Protein AF-A0A1J3GZQ7-F1 (afdb_monomer_lite)

Radius of gyration: 16.02 Å; chains: 1; bounding box: 37×26×41 Å

pLDDT: mean 92.6, std 8.37, range [44.66, 98.25]

InterPro domains:
  IPR023213 Chloramphenicol acetyltransferase-like domain superfamily [G3DSA:3.30.559.10] (1-77)

Sequence (77 aa):
NDLPYHHLSFLDQLAPPIFMPFIFFYPNKTKLSDRERSDHIKSSLSEILNLFYPLAGRIKDSGDVVVCNNVGVCFVE

Secondary structure (DSSP, 8-state):
-PPPEEEPPHHHHHS--------------S---HHHHHHHHHHHHHHHHHHSGGGGSEE-TTSSEEE----------

Structure (mmCIF, N/CA/C/O backbone):
data_AF-A0A1J3GZQ7-F1
#
_entry.id   AF-A0A1J3GZQ7-F1
#
loop_
_atom_site.group_PDB
_atom_site.id
_atom_site.type_symbol
_atom_site.label_atom_id
_atom_site.label_alt_id
_atom_site.label_comp_id
_atom_site.label_asym_id
_atom_site.label_entity_id
_atom_site.label_seq_id
_atom_site.pdbx_PDB_ins_code
_atom_site.Cartn_x
_atom_site.Cartn_y
_atom_site.Cartn_z
_atom_site.occupancy
_atom_site.B_iso_or_equiv
_atom_site.auth_seq_id
_atom_site.auth_comp_id
_atom_site.auth_asym_id
_atom_site.auth_atom_id
_atom_site.pdbx_PDB_model_num
ATOM 1 N N . ASN A 1 1 ? 20.366 11.418 -6.441 1.00 44.66 1 ASN A N 1
ATOM 2 C CA . ASN A 1 1 ? 19.582 10.517 -5.575 1.00 44.66 1 ASN A CA 1
ATOM 3 C C . ASN A 1 1 ? 18.943 9.478 -6.459 1.00 44.66 1 ASN A C 1
ATOM 5 O O . ASN A 1 1 ? 17.912 9.767 -7.053 1.00 44.66 1 ASN A O 1
ATOM 9 N N . ASP A 1 2 ? 19.594 8.330 -6.620 1.00 55.91 2 ASP A N 1
ATOM 10 C CA . ASP A 1 2 ? 18.997 7.216 -7.351 1.00 55.91 2 ASP A CA 1
ATOM 11 C C . ASP A 1 2 ? 17.796 6.711 -6.552 1.00 55.91 2 ASP A C 1
ATOM 13 O O . ASP A 1 2 ? 17.924 6.345 -5.382 1.00 55.91 2 ASP A O 1
ATOM 17 N N . LEU A 1 3 ? 16.610 6.773 -7.155 1.00 63.12 3 LEU A N 1
ATOM 18 C CA . LEU A 1 3 ? 15.430 6.126 -6.597 1.00 63.12 3 LEU A CA 1
ATOM 19 C C . LEU A 1 3 ? 15.667 4.613 -6.656 1.00 63.12 3 LEU A C 1
ATOM 21 O O . LEU A 1 3 ? 16.035 4.117 -7.724 1.00 63.12 3 LEU A O 1
ATOM 25 N N . PRO A 1 4 ? 15.478 3.869 -5.553 1.00 87.44 4 PRO A N 1
ATOM 26 C CA . PRO A 1 4 ? 15.644 2.431 -5.602 1.00 87.44 4 PRO A CA 1
ATOM 27 C C . PRO A 1 4 ? 14.605 1.834 -6.555 1.00 87.44 4 PRO A C 1
ATOM 29 O O . PRO A 1 4 ? 13.434 2.216 -6.559 1.00 87.44 4 PRO A O 1
ATOM 32 N N . TYR A 1 5 ? 15.049 0.901 -7.385 1.00 93.75 5 TYR A N 1
ATOM 33 C CA . TYR A 1 5 ? 14.190 0.138 -8.279 1.00 93.75 5 TYR A CA 1
ATOM 34 C C . TYR A 1 5 ? 13.987 -1.252 -7.687 1.00 93.75 5 TYR A C 1
ATOM 36 O O . TYR A 1 5 ? 14.950 -1.903 -7.280 1.00 93.75 5 TYR A O 1
ATOM 44 N N . HIS A 1 6 ? 12.741 -1.714 -7.643 1.00 94.94 6 HIS A N 1
ATOM 45 C CA . HIS A 1 6 ? 12.426 -3.093 -7.293 1.00 94.94 6 HIS A CA 1
ATOM 46 C C . HIS A 1 6 ? 12.102 -3.867 -8.573 1.00 94.94 6 HIS A C 1
ATOM 48 O O . HIS A 1 6 ? 11.084 -3.611 -9.216 1.00 94.94 6 HIS A O 1
ATOM 54 N N . HIS A 1 7 ? 13.000 -4.773 -8.962 1.00 95.81 7 HIS A N 1
ATOM 55 C CA . HIS A 1 7 ? 12.845 -5.593 -10.161 1.00 95.81 7 HIS A CA 1
ATOM 56 C C . HIS A 1 7 ? 11.844 -6.720 -9.919 1.00 95.81 7 HIS A C 1
ATOM 58 O O . HIS A 1 7 ? 12.000 -7.499 -8.979 1.00 95.81 7 HIS A O 1
ATOM 64 N N . LEU A 1 8 ? 10.848 -6.809 -10.795 1.00 95.44 8 LEU A N 1
ATOM 65 C CA . LEU A 1 8 ? 9.855 -7.870 -10.790 1.00 95.44 8 LEU A CA 1
ATOM 66 C C . LEU A 1 8 ? 10.465 -9.143 -11.375 1.00 95.44 8 LEU A C 1
ATOM 68 O O . LEU A 1 8 ? 11.146 -9.121 -12.406 1.00 95.44 8 LEU A O 1
ATOM 72 N N . SER A 1 9 ? 10.234 -10.264 -10.701 1.00 95.94 9 SER A N 1
ATOM 73 C CA . SER A 1 9 ? 10.736 -11.563 -11.131 1.00 95.94 9 SER A CA 1
ATOM 74 C C . SER A 1 9 ? 10.053 -12.027 -12.419 1.00 95.94 9 SER A C 1
ATOM 76 O O . SER A 1 9 ? 9.047 -11.476 -12.865 1.00 95.94 9 SER A O 1
ATOM 78 N N . PHE A 1 10 ? 10.569 -13.104 -13.009 1.00 95.62 10 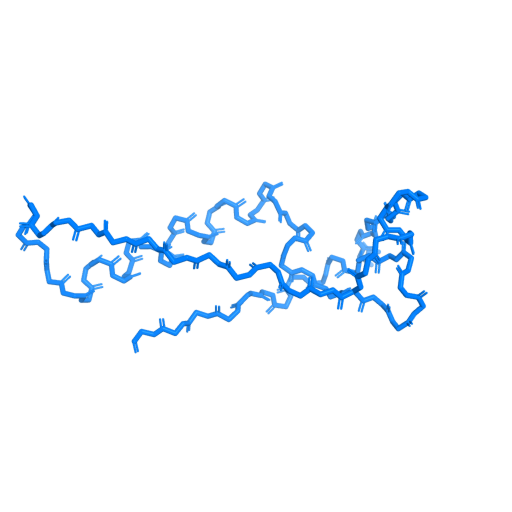PHE A N 1
ATOM 79 C CA . PHE A 1 10 ? 9.929 -13.727 -14.164 1.00 95.62 10 PHE A CA 1
ATOM 80 C C . PHE A 1 10 ? 8.488 -14.183 -13.869 1.00 95.62 10 PHE A C 1
ATOM 82 O O . PHE A 1 10 ? 7.624 -14.064 -14.731 1.00 95.62 10 PHE A O 1
ATOM 89 N N . LEU A 1 11 ? 8.204 -14.657 -12.648 1.00 96.62 11 LEU A N 1
ATOM 90 C CA . LEU A 1 11 ? 6.846 -15.058 -12.264 1.00 96.62 11 LEU A CA 1
ATOM 91 C C . LEU A 1 11 ? 5.903 -13.856 -12.154 1.00 96.62 11 LEU A C 1
ATOM 93 O O . LEU A 1 11 ? 4.752 -13.956 -12.568 1.00 96.62 11 LEU A O 1
ATOM 97 N N . ASP A 1 12 ? 6.400 -12.722 -11.659 1.00 94.44 12 ASP A N 1
ATOM 98 C CA . ASP A 1 12 ? 5.622 -11.484 -11.561 1.00 94.44 12 ASP A CA 1
ATOM 99 C C . ASP A 1 12 ? 5.262 -10.938 -12.951 1.00 94.44 12 ASP A C 1
ATOM 101 O O . ASP A 1 12 ? 4.147 -10.475 -13.163 1.00 94.44 12 ASP A O 1
ATOM 105 N N . GLN A 1 13 ? 6.177 -11.049 -13.919 1.00 93.19 13 GLN A N 1
ATOM 106 C CA . GLN A 1 13 ? 5.952 -10.626 -15.309 1.00 93.19 13 GLN A CA 1
ATOM 107 C C . GLN A 1 13 ? 5.001 -11.558 -1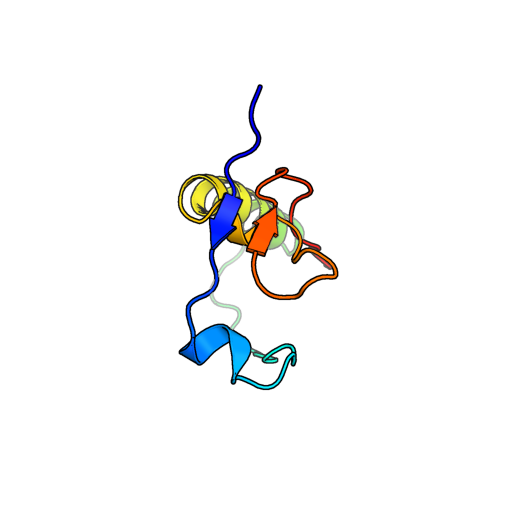6.079 1.00 93.19 13 GLN A C 1
ATOM 109 O O . GLN A 1 13 ? 4.355 -11.129 -17.034 1.00 93.19 13 GLN A O 1
ATOM 114 N N . LEU A 1 14 ? 4.915 -12.835 -15.688 1.00 94.62 14 LEU A N 1
ATOM 115 C CA . LEU A 1 14 ? 3.943 -13.784 -16.240 1.00 94.62 14 LEU A CA 1
ATOM 116 C C . LEU A 1 14 ? 2.550 -13.637 -15.621 1.00 94.62 14 LEU A C 1
ATOM 118 O O . LEU A 1 14 ? 1.561 -14.054 -16.231 1.00 94.62 14 LEU A O 1
ATOM 122 N N . ALA A 1 15 ? 2.461 -13.103 -14.403 1.00 92.69 15 ALA A N 1
ATOM 123 C CA . ALA A 1 15 ? 1.193 -12.928 -13.719 1.00 92.69 15 ALA A CA 1
ATOM 124 C C . ALA A 1 15 ? 0.311 -11.901 -14.456 1.00 92.69 15 ALA A C 1
ATOM 126 O O . ALA A 1 15 ? 0.813 -10.909 -14.989 1.00 92.69 15 ALA A O 1
ATOM 127 N N . PRO A 1 16 ? -1.022 -12.088 -14.482 1.00 91.50 16 PRO A N 1
ATOM 128 C CA . PRO A 1 16 ? -1.918 -11.073 -15.015 1.00 91.50 16 PRO A CA 1
ATOM 129 C C . PRO A 1 16 ? -1.758 -9.752 -14.242 1.00 91.50 16 PRO A C 1
ATOM 131 O O . PRO A 1 16 ? -1.746 -9.785 -13.008 1.00 91.50 16 PRO A O 1
ATOM 134 N N . PRO A 1 17 ? -1.699 -8.589 -14.918 1.00 89.19 17 PRO A N 1
ATOM 135 C CA . PRO A 1 17 ? -1.557 -7.286 -14.270 1.00 89.19 17 PRO A CA 1
ATOM 136 C C . PRO A 1 17 ? -2.897 -6.826 -13.674 1.00 89.19 17 PRO A C 1
ATOM 138 O O . PRO A 1 17 ? -3.511 -5.861 -14.128 1.00 89.19 17 PRO A O 1
ATOM 141 N N . ILE A 1 18 ? -3.390 -7.560 -12.677 1.00 90.50 18 ILE A N 1
ATOM 142 C CA . ILE A 1 18 ? -4.671 -7.319 -12.011 1.00 90.50 18 ILE A CA 1
ATOM 143 C C . ILE A 1 18 ? -4.457 -6.880 -10.564 1.00 90.50 18 ILE A C 1
ATOM 145 O O . ILE A 1 18 ? -3.571 -7.368 -9.864 1.00 90.50 18 ILE A O 1
ATOM 149 N N . PHE A 1 19 ? -5.319 -5.988 -10.083 1.00 90.25 19 PHE A N 1
ATOM 150 C CA . PHE A 1 19 ? -5.424 -5.723 -8.653 1.00 90.25 19 PHE A CA 1
ATOM 151 C C . PHE A 1 19 ? -6.147 -6.892 -7.982 1.00 90.25 19 PHE A C 1
ATOM 153 O O . PHE A 1 19 ? -7.211 -7.296 -8.448 1.00 90.25 19 PHE A O 1
ATOM 160 N N . MET A 1 20 ? -5.593 -7.423 -6.889 1.00 92.88 20 MET A N 1
ATOM 161 C CA . MET A 1 20 ? -6.261 -8.438 -6.070 1.00 92.88 20 MET A CA 1
ATOM 162 C C . MET A 1 20 ? -7.143 -7.757 -5.010 1.00 92.88 20 MET A C 1
ATOM 164 O O . MET A 1 20 ? -6.600 -7.179 -4.065 1.00 92.88 20 MET A O 1
ATOM 168 N N . PRO A 1 21 ? -8.483 -7.777 -5.145 1.00 94.56 21 PRO A N 1
ATOM 169 C CA . PRO A 1 21 ? -9.362 -7.135 -4.178 1.00 94.56 21 PRO A CA 1
ATOM 170 C C . PRO A 1 21 ? -9.505 -7.994 -2.915 1.00 94.56 21 PRO A C 1
ATOM 172 O O . PRO A 1 21 ? -9.799 -9.186 -2.992 1.00 94.56 21 PRO A O 1
ATOM 175 N N . PHE A 1 22 ? -9.374 -7.368 -1.745 1.00 96.06 22 PHE A N 1
ATOM 176 C CA . PHE A 1 22 ? -9.644 -7.988 -0.447 1.00 96.06 22 PHE A CA 1
ATOM 177 C C . PHE A 1 22 ? -10.615 -7.127 0.362 1.00 96.06 22 PHE A C 1
ATOM 179 O O . PHE A 1 22 ? -10.512 -5.902 0.361 1.00 96.06 22 PHE A O 1
ATOM 186 N N . ILE A 1 23 ? -11.551 -7.770 1.066 1.00 96.94 23 ILE A N 1
ATOM 187 C CA . ILE A 1 23 ? -12.529 -7.112 1.941 1.00 96.94 23 ILE A CA 1
ATOM 188 C C . ILE A 1 23 ? -12.543 -7.849 3.281 1.00 96.94 23 ILE A C 1
ATOM 190 O O . ILE A 1 23 ? -12.705 -9.069 3.319 1.00 96.94 23 ILE A O 1
ATOM 194 N N . PHE A 1 24 ? -12.398 -7.103 4.378 1.00 96.44 24 PHE A N 1
ATOM 195 C CA . PHE A 1 24 ? -12.388 -7.635 5.741 1.00 96.44 24 PHE A CA 1
ATOM 196 C C . PHE A 1 24 ? -13.461 -6.946 6.592 1.00 96.44 24 PHE A C 1
ATOM 198 O O . PHE A 1 24 ? -13.538 -5.719 6.622 1.00 96.44 24 P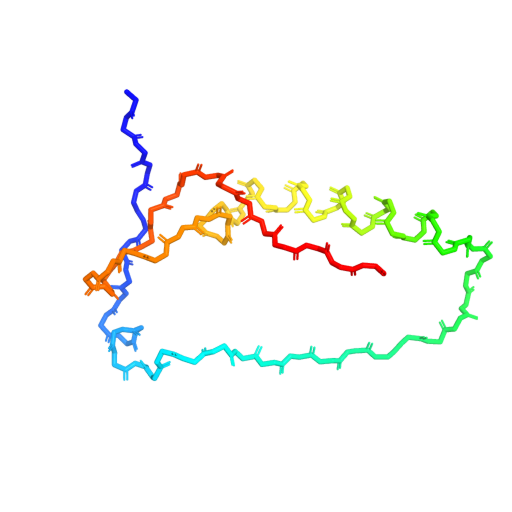HE A O 1
ATOM 205 N N . PHE A 1 25 ? -14.269 -7.732 7.311 1.00 95.62 25 PHE A N 1
ATOM 206 C CA . PHE A 1 25 ? -15.304 -7.231 8.220 1.00 95.62 25 PHE A CA 1
ATOM 207 C C . PHE A 1 25 ? -14.900 -7.474 9.675 1.00 95.62 25 PHE A C 1
ATOM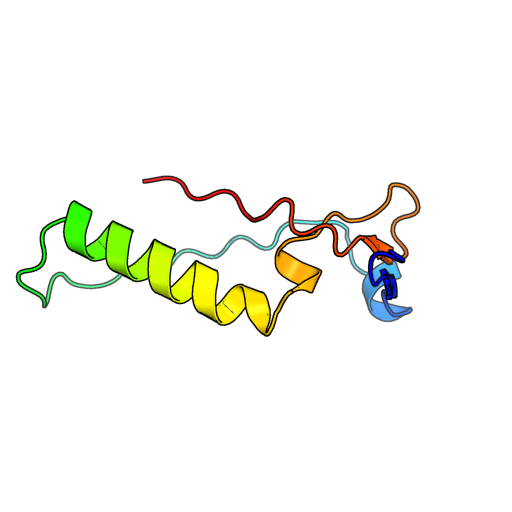 209 O O . PHE A 1 25 ? -14.589 -8.602 10.057 1.00 95.62 25 PHE A O 1
ATOM 216 N N . TYR A 1 26 ? -14.951 -6.424 10.497 1.00 91.94 26 TYR A N 1
ATOM 217 C CA . TYR A 1 26 ? -14.591 -6.485 11.913 1.00 91.94 26 TYR A CA 1
ATOM 218 C C . TYR A 1 26 ? -15.783 -6.091 12.794 1.00 91.94 26 TYR A C 1
ATOM 220 O O . TYR A 1 26 ? -16.444 -5.090 12.513 1.00 91.94 26 TYR A O 1
ATOM 228 N N . PRO A 1 27 ? -16.068 -6.837 13.877 1.00 92.25 27 PRO A N 1
ATOM 229 C CA . PRO A 1 27 ? -17.102 -6.452 14.829 1.00 92.25 27 PRO A CA 1
ATOM 230 C C . PRO A 1 27 ? -16.675 -5.206 15.611 1.00 92.25 27 PRO A C 1
ATOM 232 O O . PRO A 1 27 ? -15.508 -5.068 15.986 1.00 92.25 27 PRO A O 1
ATOM 235 N N . ASN A 1 28 ? -17.633 -4.334 15.925 1.00 88.00 28 ASN A N 1
ATOM 236 C CA . ASN A 1 28 ? -17.371 -3.145 16.728 1.00 88.00 28 ASN A CA 1
ATOM 237 C C . ASN A 1 28 ? -17.154 -3.522 18.206 1.00 88.00 28 ASN A C 1
ATOM 239 O O . ASN A 1 28 ? -18.099 -3.624 18.985 1.00 88.00 28 ASN A O 1
ATOM 243 N N . LYS A 1 29 ? -15.899 -3.811 18.565 1.00 86.56 29 LYS A N 1
ATOM 244 C CA . LYS A 1 29 ? -15.479 -4.218 19.919 1.00 86.56 29 LYS A CA 1
ATOM 245 C C . LYS A 1 29 ? -14.758 -3.112 20.691 1.00 86.56 29 LYS A C 1
ATOM 247 O O . LYS A 1 29 ? -14.462 -3.295 21.869 1.00 86.56 29 LYS A O 1
ATOM 252 N N . THR A 1 30 ? -14.438 -1.997 20.042 1.00 82.31 30 THR A N 1
ATOM 253 C CA . THR A 1 30 ? -13.706 -0.880 20.646 1.00 82.31 30 THR A CA 1
ATOM 254 C C . THR A 1 30 ? -14.639 0.314 20.826 1.00 82.31 30 THR A C 1
ATOM 256 O O . THR A 1 30 ? -15.676 0.410 20.182 1.00 82.31 30 THR A O 1
ATOM 259 N N . LYS A 1 31 ? -14.292 1.236 21.728 1.00 88.19 31 LYS A N 1
ATOM 260 C CA . LYS A 1 31 ? -15.026 2.503 21.899 1.00 88.19 31 LYS A CA 1
ATOM 261 C C . LYS A 1 31 ? -14.438 3.641 21.054 1.00 88.19 31 LYS A C 1
ATOM 263 O O . LYS A 1 31 ? -14.701 4.800 21.347 1.00 88.19 31 LYS A O 1
ATOM 268 N N . LEU A 1 32 ? -13.603 3.310 20.068 1.00 90.19 32 LEU A N 1
ATOM 269 C CA . LEU A 1 32 ? -12.948 4.303 19.224 1.00 90.19 32 LEU A CA 1
ATOM 270 C C . LEU A 1 32 ? -13.970 4.924 18.273 1.00 90.19 32 LEU A C 1
ATOM 272 O O . LEU A 1 32 ? -14.765 4.212 17.656 1.00 90.19 32 LEU A O 1
ATOM 276 N N . SER A 1 33 ? -13.906 6.240 18.129 1.00 93.50 33 SER A N 1
ATOM 277 C CA . SER A 1 33 ? -14.574 6.948 17.042 1.00 93.50 33 SER A CA 1
ATOM 278 C C . SER A 1 33 ? -14.032 6.503 15.678 1.00 93.5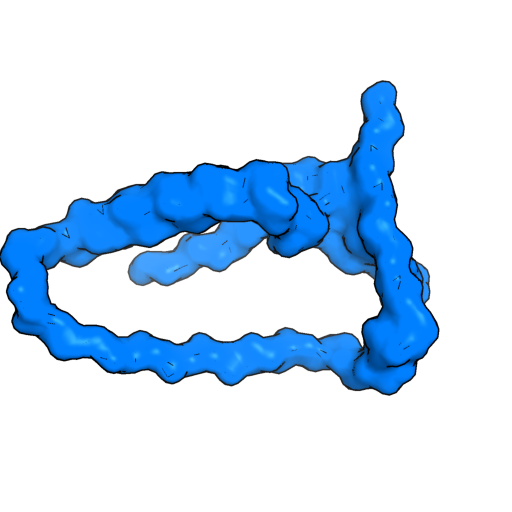0 33 SER A C 1
ATOM 280 O O . SER A 1 33 ? -12.923 5.967 15.569 1.00 93.50 33 SER A O 1
ATOM 282 N N . ASP A 1 34 ? -14.805 6.744 14.616 1.00 91.94 34 ASP A N 1
ATOM 283 C CA . ASP A 1 34 ? -14.372 6.451 13.243 1.00 91.94 34 ASP A CA 1
ATOM 284 C C . ASP A 1 34 ? -13.066 7.179 12.899 1.00 91.94 34 ASP A C 1
ATOM 286 O O . ASP A 1 34 ? -12.144 6.564 12.363 1.00 91.94 34 ASP A O 1
ATOM 290 N N . ARG A 1 35 ? -12.935 8.437 13.344 1.00 94.44 35 ARG A N 1
ATOM 291 C CA . ARG A 1 35 ? -11.717 9.236 13.183 1.00 94.44 35 ARG A CA 1
ATOM 292 C C . ARG A 1 35 ? -10.510 8.604 13.873 1.00 94.44 35 ARG A C 1
ATOM 294 O O . ARG A 1 35 ? -9.470 8.460 13.246 1.00 94.44 35 ARG A O 1
ATOM 301 N N . GLU A 1 36 ? -10.633 8.203 15.140 1.00 95.06 36 GLU A N 1
ATOM 302 C CA . GLU A 1 36 ? -9.519 7.573 15.869 1.00 95.06 36 GLU A CA 1
ATOM 303 C C . GLU A 1 36 ? -9.086 6.256 15.216 1.00 95.06 36 GLU A C 1
ATOM 305 O O . GLU A 1 36 ? -7.892 5.964 15.132 1.00 95.06 36 GLU A O 1
ATOM 310 N N . ARG A 1 37 ? -10.045 5.466 14.716 1.00 93.25 37 ARG A N 1
ATOM 311 C CA . ARG A 1 37 ? -9.748 4.252 13.944 1.00 93.25 37 ARG A CA 1
ATOM 312 C C . ARG A 1 37 ? -9.010 4.578 12.652 1.00 93.25 37 ARG A C 1
ATOM 314 O O . ARG A 1 37 ? -8.004 3.936 12.365 1.00 93.25 37 ARG A O 1
ATOM 321 N N . SER A 1 38 ? -9.494 5.548 11.887 1.00 95.50 38 SER A N 1
ATOM 322 C CA . SER A 1 38 ? -8.872 5.952 10.629 1.00 95.50 38 SER A CA 1
ATOM 323 C C . SER A 1 38 ? -7.463 6.503 10.835 1.00 95.50 38 SER A C 1
ATOM 325 O O . SER A 1 38 ? -6.531 6.064 10.162 1.00 95.50 38 SER A O 1
ATOM 327 N N . ASP A 1 39 ? -7.273 7.382 11.819 1.00 96.62 39 ASP A N 1
ATOM 328 C CA . ASP A 1 39 ? -5.968 7.950 12.165 1.00 96.62 39 ASP A CA 1
ATOM 329 C C . ASP A 1 39 ? -4.982 6.846 12.585 1.00 96.62 39 ASP A C 1
ATOM 331 O O . ASP A 1 39 ? -3.834 6.831 12.133 1.00 96.62 39 ASP A O 1
ATOM 335 N N . HIS A 1 40 ? -5.436 5.858 13.365 1.00 95.88 40 HIS A N 1
ATOM 336 C CA . HIS A 1 40 ? -4.618 4.702 13.735 1.00 95.88 40 HIS A CA 1
ATOM 337 C C . HIS A 1 40 ? -4.201 3.856 12.520 1.00 95.88 40 HIS A C 1
ATOM 339 O O . HIS A 1 40 ? -3.033 3.468 12.404 1.00 95.88 40 HIS A O 1
ATOM 345 N N . ILE A 1 41 ? -5.124 3.588 11.590 1.00 96.44 41 ILE A N 1
ATOM 346 C CA . ILE A 1 41 ? -4.813 2.827 10.371 1.00 96.44 41 ILE A CA 1
ATOM 347 C C . ILE A 1 41 ? -3.853 3.622 9.478 1.00 96.44 41 ILE A C 1
ATOM 349 O O . ILE A 1 41 ? -2.858 3.065 9.027 1.00 96.44 41 ILE A O 1
ATOM 353 N N . LYS A 1 42 ? -4.086 4.922 9.258 1.00 97.69 42 LYS A N 1
ATOM 354 C CA . LYS A 1 42 ? -3.192 5.785 8.464 1.00 97.69 42 LYS A CA 1
ATOM 355 C C . LYS A 1 42 ? -1.780 5.829 9.056 1.00 97.69 42 LYS A C 1
ATOM 357 O O . LYS A 1 42 ? -0.811 5.689 8.313 1.00 97.69 42 LYS A O 1
ATOM 362 N N . SER A 1 43 ? -1.660 5.977 10.379 1.00 98.12 43 SER A N 1
ATOM 363 C CA . SER A 1 43 ? -0.368 6.020 11.078 1.00 98.12 43 SER A CA 1
ATOM 364 C C . SER A 1 43 ? 0.395 4.704 10.935 1.00 98.12 43 SER A C 1
ATOM 366 O O . SER A 1 43 ? 1.524 4.693 10.449 1.00 98.12 43 SER A O 1
ATOM 368 N N . SER A 1 44 ? -0.238 3.581 11.285 1.00 98.25 44 SER A N 1
ATOM 369 C CA . SER A 1 44 ? 0.388 2.255 11.175 1.00 98.25 44 SER A CA 1
ATOM 370 C C . SER A 1 44 ? 0.721 1.877 9.725 1.00 98.25 44 SER A C 1
ATOM 372 O O . SER A 1 44 ? 1.772 1.291 9.465 1.00 98.25 44 SER A O 1
ATOM 374 N N . LEU A 1 45 ? -0.118 2.271 8.761 1.00 98.00 45 LEU A N 1
ATOM 375 C CA . LEU A 1 45 ? 0.151 2.102 7.332 1.00 98.00 45 LEU A CA 1
ATOM 376 C C . LEU A 1 45 ? 1.376 2.913 6.888 1.00 98.00 45 LEU A C 1
ATOM 378 O O . LEU A 1 45 ? 2.229 2.398 6.168 1.00 98.00 45 LEU A O 1
ATOM 382 N N . SER A 1 46 ? 1.500 4.164 7.335 1.00 97.56 46 SER A N 1
ATOM 383 C CA . SER A 1 46 ? 2.677 4.988 7.044 1.00 97.56 46 SER A CA 1
ATOM 384 C C . SER A 1 46 ? 3.954 4.392 7.637 1.00 97.56 46 SER A C 1
ATOM 386 O O . SER A 1 46 ? 5.002 4.445 6.997 1.00 97.56 46 SER A O 1
ATOM 388 N N . GLU A 1 47 ? 3.886 3.825 8.843 1.00 98.00 47 GLU A N 1
ATOM 389 C CA . GLU A 1 47 ? 5.028 3.174 9.490 1.00 98.00 47 GLU A CA 1
ATOM 390 C C . GLU A 1 47 ? 5.479 1.935 8.712 1.00 98.00 47 GLU A C 1
ATOM 392 O O . GLU A 1 47 ? 6.657 1.826 8.360 1.00 98.00 47 GLU A O 1
ATOM 397 N N . ILE A 1 48 ? 4.547 1.030 8.388 1.00 97.62 48 ILE A N 1
ATOM 398 C CA . ILE A 1 48 ? 4.870 -0.240 7.725 1.00 97.62 48 ILE A CA 1
ATOM 399 C C . ILE A 1 48 ? 5.338 -0.037 6.279 1.00 97.62 48 ILE A C 1
ATOM 401 O O . ILE A 1 48 ? 6.197 -0.782 5.807 1.00 97.62 48 ILE A O 1
ATOM 405 N N . LEU A 1 49 ? 4.861 1.002 5.584 1.00 96.81 49 LEU A N 1
ATOM 406 C CA . LEU A 1 49 ? 5.319 1.337 4.232 1.00 96.81 49 LEU A CA 1
ATOM 407 C C . LEU A 1 49 ? 6.794 1.754 4.178 1.00 96.81 49 LEU A C 1
ATOM 409 O O . LEU A 1 49 ? 7.388 1.647 3.114 1.00 96.81 49 LEU A O 1
ATOM 413 N N . ASN A 1 50 ? 7.428 2.140 5.290 1.00 94.00 50 ASN A N 1
ATOM 414 C CA . ASN A 1 50 ? 8.886 2.325 5.302 1.00 94.00 50 ASN A CA 1
ATOM 415 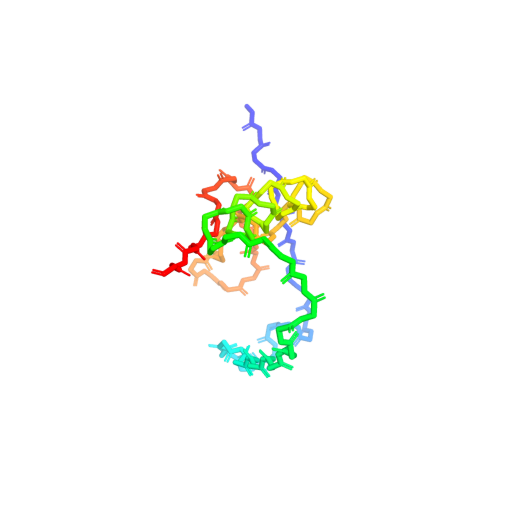C C . ASN A 1 50 ? 9.634 0.995 5.113 1.00 94.00 50 ASN A C 1
ATOM 417 O O . ASN A 1 50 ? 10.687 0.957 4.481 1.00 94.00 50 ASN A O 1
ATOM 421 N N . LEU A 1 51 ? 9.086 -0.104 5.643 1.00 94.88 51 LEU A N 1
ATOM 422 C CA . LEU A 1 51 ? 9.647 -1.450 5.490 1.00 94.88 51 LEU A CA 1
ATOM 423 C C . LEU A 1 51 ? 9.229 -2.083 4.156 1.00 94.88 51 LEU A C 1
ATOM 425 O O . LEU A 1 51 ? 10.029 -2.751 3.508 1.00 94.88 51 LEU A O 1
ATOM 429 N N . PHE A 1 52 ? 7.997 -1.820 3.717 1.00 95.50 52 PHE A N 1
ATOM 430 C CA . PHE A 1 52 ? 7.433 -2.281 2.445 1.00 95.50 52 PHE A CA 1
ATOM 431 C C . PHE A 1 52 ? 7.429 -1.170 1.388 1.00 95.50 52 PHE A C 1
ATOM 433 O O . PHE A 1 52 ? 6.458 -0.988 0.652 1.00 95.50 52 PHE A O 1
ATOM 440 N N . TYR A 1 53 ? 8.533 -0.430 1.297 1.00 94.25 53 TYR A N 1
ATOM 441 C CA . TYR A 1 53 ? 8.653 0.764 0.458 1.00 94.25 53 TYR A CA 1
ATOM 442 C C . TYR A 1 53 ? 8.318 0.572 -1.035 1.00 94.25 53 TYR A C 1
ATOM 444 O O . TYR A 1 53 ? 7.801 1.527 -1.622 1.00 94.25 53 TYR A O 1
ATOM 452 N N . PRO A 1 54 ? 8.488 -0.610 -1.679 1.00 95.88 54 PRO A N 1
ATOM 453 C CA . PRO A 1 54 ? 8.026 -0.782 -3.057 1.00 95.88 54 PRO A CA 1
ATOM 454 C C . PRO A 1 54 ? 6.512 -0.589 -3.214 1.00 95.88 54 PRO A C 1
ATOM 456 O O . PRO A 1 54 ? 6.066 -0.087 -4.242 1.00 95.88 54 PRO A O 1
ATOM 459 N N . LEU A 1 55 ? 5.708 -0.895 -2.187 1.00 95.94 55 LEU A N 1
ATOM 460 C CA . LEU A 1 55 ? 4.249 -0.723 -2.233 1.00 95.94 55 LEU A CA 1
ATOM 461 C C . LEU A 1 55 ? 3.818 0.751 -2.275 1.00 95.94 55 LEU A C 1
ATOM 463 O O . LEU A 1 55 ? 2.712 1.055 -2.715 1.00 95.94 55 LEU A O 1
ATOM 467 N N . ALA A 1 56 ? 4.690 1.674 -1.860 1.00 96.62 56 ALA A N 1
ATOM 468 C CA . ALA A 1 56 ? 4.480 3.115 -1.992 1.00 96.62 56 ALA A CA 1
ATOM 469 C C . ALA A 1 56 ? 4.961 3.675 -3.349 1.00 96.62 56 ALA A C 1
ATOM 471 O O . ALA A 1 56 ? 4.873 4.884 -3.580 1.00 96.62 56 ALA A O 1
ATOM 472 N N . GLY A 1 57 ? 5.494 2.823 -4.232 1.00 95.88 57 GLY A N 1
ATOM 473 C CA . GLY A 1 57 ? 6.028 3.181 -5.544 1.00 95.88 57 GLY A CA 1
ATOM 474 C C . GLY A 1 57 ? 5.008 3.107 -6.682 1.00 95.88 57 GLY A C 1
ATOM 475 O O . GLY A 1 57 ? 3.794 3.039 -6.472 1.00 95.88 57 GLY A O 1
ATOM 476 N N . ARG A 1 58 ? 5.497 3.128 -7.924 1.00 95.75 58 ARG A N 1
ATOM 477 C CA . ARG A 1 58 ? 4.684 2.936 -9.138 1.00 95.75 58 ARG A CA 1
ATOM 478 C C . ARG A 1 58 ? 5.342 1.922 -10.064 1.00 95.75 58 ARG A C 1
ATOM 480 O O . ARG A 1 58 ? 6.549 1.985 -10.275 1.00 95.75 58 ARG A O 1
ATOM 487 N N . ILE A 1 59 ? 4.551 1.005 -10.618 1.00 94.19 59 ILE A N 1
ATOM 488 C CA . ILE A 1 59 ? 5.011 0.108 -11.684 1.00 94.19 59 ILE A CA 1
ATOM 489 C C . ILE A 1 59 ? 5.334 0.974 -12.906 1.00 94.19 59 ILE A C 1
ATOM 491 O O . ILE A 1 59 ? 4.541 1.839 -13.279 1.00 94.19 59 ILE A O 1
ATOM 495 N N . LYS A 1 60 ? 6.521 0.785 -13.483 1.00 93.25 60 LYS A N 1
ATOM 496 C CA . LYS A 1 60 ? 6.934 1.451 -14.720 1.00 93.25 60 LYS A CA 1
ATOM 497 C C . LYS A 1 60 ? 6.129 0.894 -15.894 1.00 93.25 60 LYS A C 1
ATOM 499 O O . LYS A 1 60 ? 5.793 -0.282 -15.887 1.00 93.25 60 LYS A O 1
ATOM 504 N N . ASP A 1 61 ? 5.907 1.693 -16.935 1.00 90.50 61 ASP A N 1
ATOM 505 C CA . ASP A 1 61 ? 5.150 1.276 -18.128 1.00 90.50 61 ASP A CA 1
ATOM 506 C C . ASP A 1 61 ? 5.685 -0.005 -18.797 1.00 90.50 61 ASP A C 1
ATOM 508 O O . ASP A 1 61 ? 4.928 -0.736 -19.428 1.00 90.50 61 ASP A O 1
ATOM 512 N N . SER A 1 62 ? 6.981 -0.306 -18.642 1.00 90.38 62 SER A N 1
ATOM 513 C CA . SER A 1 62 ? 7.597 -1.552 -19.116 1.00 90.38 62 SER A CA 1
ATOM 514 C C . SER A 1 62 ? 7.147 -2.806 -18.354 1.00 90.38 62 SER A C 1
ATOM 516 O O . SER A 1 62 ? 7.362 -3.910 -18.843 1.00 90.38 62 SER A O 1
ATOM 518 N N . GLY A 1 63 ? 6.525 -2.658 -17.182 1.00 90.94 63 GLY A N 1
ATOM 519 C CA . GLY A 1 63 ? 5.948 -3.751 -16.394 1.00 90.94 63 GLY A CA 1
ATOM 520 C C . GLY A 1 63 ? 6.957 -4.646 -15.669 1.00 90.94 63 GLY A C 1
ATOM 521 O O . GLY A 1 63 ? 6.558 -5.617 -15.040 1.00 90.94 63 GLY A O 1
ATOM 522 N N . ASP A 1 64 ? 8.250 -4.336 -15.731 1.00 94.38 64 ASP A N 1
ATOM 523 C CA . ASP A 1 64 ? 9.354 -5.147 -15.198 1.00 94.38 64 ASP A CA 1
ATOM 524 C C . ASP A 1 64 ? 9.930 -4.610 -13.877 1.00 94.38 64 ASP A C 1
ATOM 526 O O . ASP A 1 64 ? 10.726 -5.277 -13.214 1.00 94.38 64 ASP A O 1
ATOM 530 N N . VAL A 1 65 ? 9.553 -3.390 -13.490 1.00 95.88 65 VAL A N 1
ATOM 531 C CA . VAL A 1 65 ? 10.136 -2.675 -12.353 1.00 95.88 65 VAL A CA 1
ATOM 532 C C . VAL A 1 65 ? 9.091 -1.826 -11.639 1.00 95.88 65 VAL A C 1
ATOM 534 O O . VAL A 1 65 ? 8.293 -1.128 -12.267 1.00 95.88 65 VAL A O 1
ATOM 537 N N . VAL A 1 66 ? 9.167 -1.800 -10.309 1.00 96.56 66 VAL A N 1
ATOM 538 C CA . VAL A 1 66 ? 8.539 -0.776 -9.471 1.00 96.56 66 VAL A CA 1
ATOM 539 C C . VAL A 1 66 ? 9.553 0.328 -9.178 1.00 96.56 66 VAL A C 1
ATOM 541 O O . VAL A 1 66 ? 10.632 0.082 -8.636 1.00 96.56 66 VAL A O 1
ATOM 544 N N . VAL A 1 67 ? 9.201 1.562 -9.529 1.00 96.62 67 VAL A N 1
ATOM 545 C CA . VAL A 1 67 ? 9.945 2.768 -9.162 1.00 96.62 67 VAL A CA 1
ATOM 546 C C . VAL A 1 67 ? 9.564 3.144 -7.731 1.00 96.62 67 VAL A C 1
ATOM 548 O O . VAL A 1 67 ? 8.441 3.594 -7.489 1.00 96.62 67 VAL A O 1
ATOM 551 N N . CYS A 1 68 ? 10.479 2.975 -6.773 1.00 95.75 68 CYS A N 1
ATOM 552 C CA . CYS A 1 68 ? 10.232 3.264 -5.356 1.00 95.75 68 CYS A CA 1
ATOM 553 C C . CYS A 1 68 ? 10.372 4.768 -5.067 1.00 95.75 68 CYS A C 1
ATOM 555 O O . CYS A 1 68 ? 11.315 5.222 -4.422 1.00 95.75 68 CYS A O 1
ATOM 557 N N . ASN A 1 69 ? 9.435 5.554 -5.597 1.00 94.75 69 ASN A N 1
ATOM 558 C CA . ASN A 1 69 ? 9.422 7.019 -5.556 1.00 94.75 69 ASN A CA 1
ATOM 559 C C . ASN A 1 69 ? 8.609 7.622 -4.400 1.00 94.75 69 ASN A C 1
ATOM 561 O O . ASN A 1 69 ? 8.408 8.834 -4.381 1.00 94.75 69 ASN A O 1
ATOM 565 N N . ASN A 1 70 ? 8.145 6.800 -3.453 1.00 92.69 70 ASN A N 1
ATOM 566 C CA . ASN A 1 70 ? 7.380 7.223 -2.276 1.00 92.69 70 ASN A CA 1
ATOM 567 C C . ASN A 1 70 ? 6.157 8.103 -2.598 1.00 92.69 70 ASN A C 1
ATOM 569 O O . ASN A 1 70 ? 5.753 8.920 -1.774 1.00 92.69 70 ASN A O 1
ATOM 573 N N . VAL A 1 71 ? 5.540 7.937 -3.775 1.00 95.94 71 VAL A N 1
ATOM 574 C CA . VAL A 1 71 ? 4.288 8.642 -4.121 1.00 95.94 71 VAL A CA 1
ATOM 575 C C . VAL A 1 71 ? 3.156 8.240 -3.165 1.00 95.94 71 VAL A C 1
ATOM 577 O O . VAL A 1 71 ? 2.202 8.991 -2.976 1.00 95.94 71 VAL A O 1
ATOM 580 N N . GLY A 1 72 ? 3.275 7.073 -2.529 1.00 95.00 72 GLY A N 1
ATOM 581 C CA . GLY A 1 72 ? 2.364 6.608 -1.495 1.00 95.00 72 GLY A CA 1
ATOM 582 C C . GLY A 1 72 ? 1.173 5.843 -2.059 1.00 95.00 72 GLY A C 1
ATOM 583 O O . GLY A 1 72 ? 1.078 5.567 -3.263 1.00 95.00 72 GLY A O 1
ATOM 584 N N . VAL A 1 73 ? 0.264 5.486 -1.156 1.00 96.56 73 VAL A N 1
ATOM 585 C CA . VAL A 1 73 ? -0.929 4.678 -1.433 1.00 96.56 73 VAL A CA 1
ATOM 586 C C . VAL A 1 73 ? -2.199 5.505 -1.241 1.00 96.56 73 VAL A C 1
ATOM 588 O O . VAL A 1 73 ? -2.222 6.453 -0.458 1.00 96.56 73 VAL A O 1
ATOM 591 N N . CYS A 1 74 ? -3.263 5.153 -1.961 1.00 96.00 74 CYS A N 1
ATOM 592 C CA . CYS A 1 74 ? -4.567 5.782 -1.775 1.00 96.00 74 CYS A CA 1
ATOM 593 C C . CYS A 1 74 ? -5.244 5.214 -0.519 1.00 96.00 74 CYS A C 1
ATOM 595 O O . CYS A 1 74 ? -5.344 3.997 -0.372 1.00 96.00 74 CYS A O 1
ATOM 597 N N . PHE A 1 75 ? -5.715 6.094 0.365 1.00 96.19 75 PHE A N 1
ATOM 598 C CA . PHE A 1 75 ? -6.526 5.749 1.529 1.00 96.19 75 PHE A CA 1
ATOM 599 C C . PHE A 1 75 ? -7.874 6.465 1.415 1.00 96.19 75 PHE A C 1
ATOM 601 O O . PHE A 1 75 ? -7.902 7.686 1.265 1.00 96.19 75 PHE A O 1
ATOM 608 N N . VAL A 1 76 ? -8.973 5.713 1.483 1.00 95.25 76 VAL A N 1
ATOM 609 C CA . VAL A 1 76 ? -10.348 6.231 1.402 1.00 95.25 76 VAL A CA 1
ATOM 610 C C . VAL A 1 76 ? -11.064 5.894 2.707 1.00 95.25 76 VAL A C 1
ATOM 612 O O . VAL A 1 76 ? -10.950 4.765 3.185 1.00 95.25 76 VAL A O 1
ATOM 615 N N . GLU A 1 77 ? -11.763 6.878 3.274 1.00 88.31 77 GLU A N 1
ATOM 616 C CA . GLU A 1 77 ? -12.526 6.795 4.529 1.00 88.31 77 GLU A CA 1
ATOM 617 C C . GLU A 1 77 ? -14.003 7.097 4.288 1.00 88.31 77 GLU A C 1
ATOM 619 O O . GLU A 1 77 ? -14.278 8.069 3.544 1.00 88.31 77 GLU A O 1
#

Organism: Noccaea caerulescens (NCBI:txid107243)

Foldseek 3Di:
DQQDKDFDDPVQLVDDPDDDDDDDDDDPPDPDDPVRVLVVCVVVQVVVCVVVQLQLFDQDPVNGITRSPNVGDDDDD